Protein AF-A0A1T4LPI9-F1 (afdb_monomer_lite)

pLDDT: mean 80.9, std 17.76, range [42.09, 97.44]

Sequence (64 aa):
MKPEDISSKRANLEYVTDMLGQLKTVAGAPHGSVLSYLIDMARLEASDLIGAAGELDHNGDAAV

Foldseek 3Di:
DDPVVLVVLLVVLVVVLVVLVVCLVPVPDDPPDPSNVVSVVSNVVSVVVNVVSVVVVVVPPPDD

Organism: NCBI:txid1365950

Structure (mmCIF, N/CA/C/O backbone):
data_AF-A0A1T4LPI9-F1
#
_entry.id   AF-A0A1T4LPI9-F1
#
loop_
_atom_site.group_PDB
_atom_site.id
_atom_site.type_symbol
_atom_site.label_atom_id
_atom_site.label_alt_id
_atom_site.label_comp_id
_atom_site.label_asym_id
_atom_site.label_entity_id
_atom_site.label_seq_id
_atom_site.pdbx_PDB_ins_code
_atom_site.Cartn_x
_atom_site.Cartn_y
_atom_site.Cartn_z
_atom_site.occupancy
_atom_site.B_iso_or_equiv
_atom_site.auth_seq_id
_atom_site.auth_comp_id
_atom_site.auth_asym_id
_atom_site.auth_atom_id
_atom_site.pdbx_PDB_model_num
ATOM 1 N N . MET A 1 1 ? 4.843 1.357 -25.362 1.00 53.44 1 MET A N 1
ATOM 2 C CA . MET A 1 1 ? 5.027 2.201 -24.162 1.00 53.44 1 MET A CA 1
ATOM 3 C C . MET A 1 1 ? 6.515 2.417 -24.027 1.00 53.44 1 MET A C 1
ATOM 5 O O . MET A 1 1 ? 7.233 1.448 -24.252 1.00 53.44 1 MET A O 1
ATOM 9 N N . LYS A 1 2 ? 6.988 3.648 -23.837 1.00 49.16 2 LYS A N 1
ATOM 10 C CA . LYS A 1 2 ? 8.432 3.878 -23.875 1.00 49.16 2 LYS A CA 1
ATOM 11 C C . LYS A 1 2 ? 9.080 3.376 -22.571 1.00 49.16 2 LYS A C 1
ATOM 13 O O . LYS A 1 2 ? 8.397 3.381 -21.546 1.00 49.16 2 LYS A O 1
ATOM 18 N N . PRO A 1 3 ? 10.348 2.932 -22.579 1.00 53.53 3 PRO A N 1
ATOM 19 C CA . PRO A 1 3 ? 11.031 2.443 -21.375 1.00 53.53 3 PRO A CA 1
ATOM 20 C C . PRO A 1 3 ? 11.022 3.466 -20.228 1.00 53.53 3 PRO A C 1
ATOM 22 O O . PRO A 1 3 ? 10.828 3.104 -19.067 1.00 53.53 3 PRO A O 1
ATOM 25 N N . GLU A 1 4 ? 11.124 4.760 -20.558 1.00 58.56 4 GLU A N 1
ATOM 26 C CA . GLU A 1 4 ? 11.014 5.853 -19.587 1.00 58.56 4 GLU A CA 1
ATOM 27 C C . GLU A 1 4 ? 9.660 5.898 -18.845 1.00 58.56 4 GLU A C 1
ATOM 29 O O . GLU A 1 4 ? 9.617 6.254 -17.666 1.00 58.56 4 GLU A O 1
ATOM 34 N N . ASP A 1 5 ? 8.564 5.465 -19.479 1.00 59.25 5 ASP A N 1
ATOM 35 C CA . ASP A 1 5 ? 7.223 5.455 -18.878 1.00 59.25 5 ASP A CA 1
ATOM 36 C C . ASP A 1 5 ? 7.065 4.326 -17.842 1.00 59.25 5 ASP A C 1
ATOM 38 O O . ASP A 1 5 ? 6.301 4.456 -16.885 1.00 59.25 5 ASP A O 1
ATOM 42 N N . ILE A 1 6 ? 7.763 3.198 -18.031 1.00 58.59 6 ILE A N 1
ATOM 43 C CA . ILE A 1 6 ? 7.716 2.032 -17.130 1.00 58.59 6 ILE A CA 1
ATOM 44 C C . ILE A 1 6 ? 8.532 2.316 -15.865 1.00 58.59 6 ILE A C 1
ATOM 46 O O . ILE A 1 6 ? 8.034 2.112 -14.756 1.00 58.59 6 ILE A O 1
ATOM 50 N N . SER A 1 7 ? 9.735 2.877 -16.028 1.00 64.69 7 SER A N 1
ATOM 51 C CA . SER A 1 7 ? 10.580 3.333 -14.916 1.00 64.69 7 SER A CA 1
ATOM 52 C C . SER A 1 7 ? 9.862 4.381 -14.054 1.00 64.69 7 SER A C 1
ATOM 54 O O . SER A 1 7 ? 9.832 4.274 -12.827 1.00 64.69 7 SER A O 1
ATOM 56 N N . SER A 1 8 ? 9.157 5.327 -14.690 1.00 78.88 8 SER A N 1
ATOM 57 C CA . SER A 1 8 ? 8.338 6.316 -13.978 1.00 78.88 8 SER A CA 1
ATOM 58 C C . SER A 1 8 ? 7.183 5.680 -13.192 1.00 78.88 8 SER A C 1
ATOM 60 O O . SER A 1 8 ? 6.923 6.072 -12.055 1.00 78.88 8 SER A O 1
ATOM 62 N N . LYS A 1 9 ? 6.507 4.662 -13.743 1.00 83.81 9 LYS A N 1
ATOM 63 C CA . LYS A 1 9 ? 5.413 3.959 -13.048 1.00 83.81 9 LYS A CA 1
ATOM 64 C C . LYS A 1 9 ? 5.894 3.191 -11.825 1.00 83.81 9 LYS A C 1
ATOM 66 O O . LYS A 1 9 ? 5.247 3.268 -10.783 1.00 83.81 9 LYS A O 1
ATOM 71 N N . ARG A 1 10 ? 7.019 2.483 -11.936 1.00 88.12 10 ARG A N 1
ATOM 72 C CA . ARG A 1 10 ? 7.612 1.764 -10.806 1.00 88.12 10 ARG A CA 1
ATOM 73 C C . ARG A 1 10 ? 8.005 2.729 -9.686 1.00 88.12 10 ARG A C 1
ATOM 75 O O . ARG A 1 10 ? 7.587 2.521 -8.552 1.00 88.12 10 ARG A O 1
ATOM 82 N N . ALA A 1 11 ? 8.704 3.816 -10.017 1.00 88.31 11 ALA A N 1
ATOM 83 C CA . ALA A 1 11 ? 9.089 4.840 -9.045 1.00 88.31 11 ALA A CA 1
ATOM 84 C C . ALA A 1 11 ? 7.869 5.465 -8.339 1.00 88.31 11 ALA A C 1
ATOM 86 O O . ALA A 1 11 ? 7.890 5.695 -7.131 1.00 88.31 11 ALA A O 1
ATOM 87 N N . ASN A 1 12 ? 6.772 5.687 -9.071 1.00 90.69 12 ASN A N 1
ATOM 88 C CA . ASN A 1 12 ? 5.527 6.183 -8.483 1.00 90.69 12 ASN A CA 1
ATOM 89 C C . ASN A 1 12 ? 4.901 5.176 -7.506 1.00 90.69 12 ASN A C 1
ATOM 91 O O . ASN A 1 12 ? 4.403 5.577 -6.455 1.00 90.69 12 ASN A O 1
ATOM 95 N N . LEU A 1 13 ? 4.916 3.880 -7.829 1.00 93.50 13 LEU A N 1
ATOM 96 C CA . LEU A 1 13 ? 4.393 2.837 -6.942 1.00 93.50 13 LEU A CA 1
ATOM 97 C C . LEU A 1 13 ? 5.257 2.667 -5.686 1.00 93.50 13 LEU A C 1
ATOM 99 O O . LEU A 1 13 ? 4.713 2.518 -4.591 1.00 93.50 13 LEU A O 1
ATOM 103 N N . GLU A 1 14 ? 6.583 2.736 -5.820 1.00 93.31 14 GLU A N 1
ATOM 104 C CA . GLU A 1 14 ? 7.520 2.729 -4.687 1.00 93.31 14 GLU A CA 1
ATOM 105 C C . GLU A 1 14 ? 7.236 3.918 -3.755 1.00 93.31 14 GLU A C 1
ATOM 107 O O . GLU A 1 14 ? 7.003 3.735 -2.559 1.00 93.31 14 GLU A O 1
ATOM 112 N N . TYR A 1 15 ? 7.099 5.121 -4.322 1.00 93.56 15 TYR A N 1
ATOM 113 C CA . TYR A 1 15 ? 6.728 6.322 -3.573 1.00 93.56 15 TYR A CA 1
ATOM 114 C C . TYR A 1 15 ? 5.389 6.183 -2.826 1.00 93.56 15 TYR A C 1
ATOM 116 O O . TYR A 1 15 ? 5.285 6.533 -1.647 1.00 93.56 15 TYR A O 1
ATOM 124 N N . VAL A 1 16 ? 4.351 5.655 -3.483 1.00 94.06 16 VAL A N 1
ATOM 125 C CA . VAL A 1 16 ? 3.035 5.434 -2.857 1.00 94.06 16 VAL A CA 1
ATOM 126 C C . VAL A 1 16 ? 3.123 4.405 -1.726 1.00 94.06 16 VAL A C 1
ATOM 128 O O . VAL A 1 16 ? 2.515 4.597 -0.672 1.00 94.06 16 VAL A O 1
ATOM 131 N N . THR A 1 17 ? 3.904 3.341 -1.906 1.00 95.56 17 THR A N 1
ATOM 132 C CA . THR A 1 17 ? 4.086 2.278 -0.904 1.00 95.56 17 THR A CA 1
ATOM 133 C C . THR A 1 17 ? 4.720 2.813 0.382 1.00 95.56 17 THR A C 1
ATOM 135 O O . THR A 1 17 ? 4.274 2.473 1.490 1.00 95.56 17 THR A O 1
ATOM 138 N N . ASP A 1 18 ? 5.711 3.694 0.243 1.00 95.69 18 ASP A N 1
ATOM 139 C CA . ASP A 1 18 ? 6.356 4.385 1.359 1.00 95.69 18 ASP A CA 1
ATOM 140 C C . ASP A 1 18 ? 5.396 5.357 2.051 1.00 95.69 18 ASP A C 1
ATOM 142 O O . ASP A 1 18 ? 5.275 5.352 3.281 1.00 95.69 18 ASP A O 1
ATOM 146 N N . MET A 1 19 ? 4.649 6.148 1.274 1.00 96.12 19 MET A N 1
ATOM 147 C CA . MET A 1 19 ? 3.665 7.094 1.804 1.00 96.12 19 MET A CA 1
ATOM 148 C C . MET A 1 19 ? 2.577 6.390 2.619 1.00 96.12 19 MET A C 1
ATOM 150 O O . MET A 1 19 ? 2.204 6.867 3.688 1.00 96.12 19 MET A O 1
ATOM 154 N N . LEU A 1 20 ? 2.092 5.234 2.164 1.00 96.06 20 LEU A N 1
ATOM 155 C CA . LEU A 1 20 ? 1.118 4.433 2.905 1.00 96.06 20 LEU A CA 1
ATOM 156 C C . LEU A 1 20 ? 1.692 3.928 4.240 1.00 96.06 20 LEU A C 1
ATOM 158 O O . LEU A 1 20 ? 0.990 3.917 5.253 1.00 96.06 20 LEU A O 1
ATOM 162 N N . GLY A 1 21 ? 2.977 3.558 4.276 1.00 94.31 21 GLY A N 1
ATOM 163 C CA . GLY A 1 21 ? 3.663 3.189 5.518 1.00 94.31 21 GLY A CA 1
ATOM 164 C C . GLY A 1 21 ? 3.731 4.351 6.516 1.00 94.31 21 GLY A C 1
ATOM 165 O O . GLY A 1 21 ? 3.438 4.187 7.705 1.00 94.31 21 GLY A O 1
ATOM 166 N N . GLN A 1 22 ? 4.042 5.549 6.021 1.00 94.88 22 GLN A N 1
ATOM 167 C CA . GLN A 1 22 ? 4.032 6.769 6.828 1.00 94.88 22 GLN A CA 1
ATOM 168 C C . GLN A 1 22 ? 2.616 7.108 7.305 1.00 94.88 22 GLN A C 1
ATOM 170 O O . GLN A 1 22 ? 2.423 7.373 8.492 1.00 94.88 22 GLN A O 1
ATOM 175 N N . LEU A 1 23 ? 1.616 7.017 6.420 1.00 94.69 23 LEU A N 1
ATOM 176 C CA . LEU A 1 23 ? 0.211 7.277 6.731 1.00 94.69 23 LEU A CA 1
ATOM 177 C C . LEU A 1 23 ? -0.282 6.393 7.880 1.00 94.69 23 LEU A C 1
ATOM 179 O O . LEU A 1 23 ? -0.930 6.894 8.796 1.00 94.69 23 LEU A O 1
ATOM 183 N N . LYS A 1 24 ? 0.077 5.104 7.881 1.00 93.12 24 LYS A N 1
ATOM 184 C CA . LYS A 1 24 ? -0.262 4.181 8.974 1.00 93.12 24 LYS A CA 1
ATOM 185 C C . LYS A 1 24 ? 0.256 4.669 10.326 1.00 93.12 24 LYS A C 1
ATOM 187 O O . LYS A 1 24 ? -0.448 4.578 11.327 1.00 93.12 24 LYS A O 1
ATOM 192 N 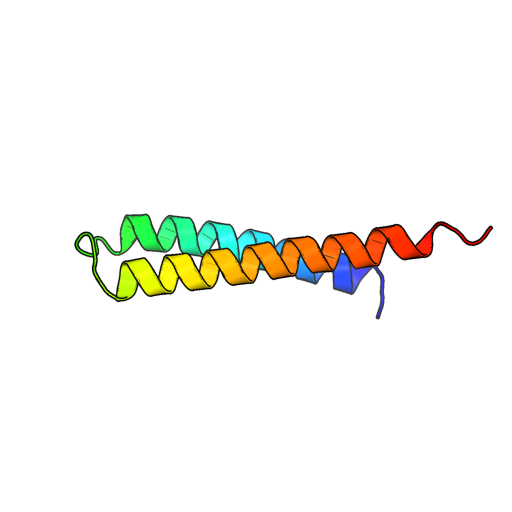N . THR A 1 25 ? 1.480 5.193 10.338 1.00 91.12 25 THR A N 1
ATOM 193 C CA . THR A 1 25 ? 2.133 5.709 11.546 1.00 91.12 25 THR A CA 1
ATOM 194 C C . THR A 1 25 ? 1.463 6.993 12.034 1.00 91.12 25 THR A C 1
ATOM 196 O O . THR A 1 25 ? 1.161 7.113 13.219 1.00 91.12 25 THR A O 1
ATOM 199 N N . VAL A 1 26 ? 1.194 7.946 11.135 1.00 94.62 26 VAL A N 1
ATOM 200 C CA . VAL A 1 26 ? 0.672 9.274 11.516 1.00 94.62 26 VAL A CA 1
ATOM 201 C C . VAL A 1 26 ? -0.835 9.300 11.755 1.00 94.62 26 VAL A C 1
ATOM 203 O O . VAL A 1 26 ? -1.307 10.141 12.513 1.00 94.62 26 VAL A O 1
ATOM 206 N N . ALA A 1 27 ? -1.600 8.386 11.151 1.00 90.25 27 ALA A N 1
ATOM 207 C CA . ALA A 1 27 ? -3.051 8.329 11.322 1.00 90.25 27 ALA A CA 1
ATOM 208 C C . ALA A 1 27 ? -3.468 8.015 12.768 1.00 90.25 27 ALA A C 1
ATOM 210 O O . ALA A 1 27 ? -4.624 8.239 13.124 1.00 90.25 27 ALA A O 1
ATOM 211 N N . GLY A 1 28 ? -2.559 7.470 13.592 1.00 86.25 28 GLY A N 1
ATOM 212 C CA . GLY A 1 28 ? -2.820 7.173 15.004 1.00 86.25 28 GLY A CA 1
ATOM 213 C C . GLY A 1 28 ? -4.006 6.229 15.213 1.00 86.25 28 GLY A C 1
ATOM 214 O O . GLY A 1 28 ? -4.639 6.245 16.268 1.00 86.25 28 GLY A O 1
ATOM 215 N N . ALA A 1 29 ? -4.355 5.447 14.187 1.00 85.31 29 ALA A N 1
ATOM 216 C CA . ALA A 1 29 ? -5.548 4.626 14.200 1.00 85.31 29 ALA A CA 1
ATOM 217 C C . ALA A 1 29 ? -5.379 3.483 15.218 1.00 85.31 29 ALA A C 1
ATOM 219 O O . ALA A 1 29 ? -4.307 2.870 15.269 1.00 85.31 29 ALA A O 1
ATOM 220 N N . PRO A 1 30 ? -6.417 3.148 16.006 1.00 84.50 30 PRO A N 1
ATOM 221 C CA . PRO A 1 30 ? -6.342 2.041 16.950 1.00 84.50 30 PRO A CA 1
ATOM 222 C C . PRO A 1 30 ? -5.920 0.735 16.268 1.00 84.50 30 PRO A C 1
ATOM 224 O O . PRO A 1 30 ? -6.260 0.486 15.102 1.00 84.50 30 PRO A O 1
ATOM 227 N N . HIS A 1 31 ? -5.207 -0.125 16.999 1.00 77.19 31 HIS A N 1
ATOM 228 C CA . HIS A 1 31 ? -4.899 -1.473 16.524 1.00 77.19 31 HIS A CA 1
ATOM 229 C C . HIS A 1 31 ? -6.188 -2.214 16.143 1.00 77.19 31 HIS A C 1
ATOM 231 O O . HIS A 1 31 ? -7.186 -2.149 16.857 1.00 77.19 31 HIS A O 1
ATOM 237 N N . GLY A 1 32 ? -6.173 -2.887 14.990 1.00 80.06 32 GLY A N 1
ATOM 238 C CA . GLY A 1 32 ? -7.351 -3.573 14.449 1.00 80.06 32 GLY A CA 1
ATOM 239 C C . GLY A 1 32 ? -8.406 -2.654 13.820 1.00 80.06 32 GLY A C 1
ATOM 240 O O . GLY A 1 32 ? -9.461 -3.136 13.419 1.00 80.06 32 GLY A O 1
ATOM 241 N N . SER A 1 33 ? -8.150 -1.347 13.704 1.00 92.44 33 SER A N 1
ATOM 242 C CA . SER A 1 33 ? -9.044 -0.453 12.965 1.00 92.44 33 SER A CA 1
ATOM 243 C C . SER A 1 33 ? -9.099 -0.811 11.479 1.00 92.44 33 SER A C 1
ATOM 245 O O . SER A 1 33 ? -8.098 -1.186 10.863 1.00 92.44 33 SER A O 1
ATOM 247 N N . VAL A 1 34 ? -10.277 -0.607 10.883 1.00 94.62 34 VAL A N 1
ATOM 248 C CA . VAL A 1 34 ? -10.496 -0.784 9.440 1.00 94.62 34 VAL A CA 1
ATOM 249 C C . VAL A 1 34 ? -9.526 0.077 8.629 1.00 94.62 34 VAL A C 1
ATOM 251 O O . VAL A 1 34 ? -9.017 -0.379 7.616 1.00 94.62 34 VAL A O 1
ATOM 254 N N . LEU A 1 35 ? -9.198 1.286 9.094 1.00 93.75 35 LEU A N 1
ATOM 255 C CA . LEU A 1 35 ? -8.227 2.151 8.422 1.00 93.75 35 LEU A CA 1
ATOM 256 C C . LEU A 1 35 ? -6.832 1.511 8.350 1.00 93.75 35 LEU A C 1
ATOM 258 O O . LEU A 1 35 ? -6.229 1.491 7.283 1.00 93.75 35 LEU A O 1
ATOM 262 N N . SER A 1 36 ? -6.340 0.951 9.459 1.00 93.31 36 SER A N 1
ATOM 263 C CA . SER A 1 36 ? -5.049 0.251 9.489 1.00 93.31 36 SER A CA 1
ATOM 264 C C . SER A 1 36 ? -5.038 -0.943 8.528 1.00 93.31 36 SER A C 1
ATOM 266 O O . SER A 1 36 ? -4.085 -1.118 7.772 1.00 93.31 36 SER A O 1
ATOM 268 N N . TYR A 1 37 ? -6.137 -1.705 8.496 1.00 94.25 37 TYR A N 1
ATOM 269 C CA . TYR A 1 37 ? -6.318 -2.818 7.563 1.00 94.25 37 TYR A CA 1
ATOM 270 C C . TYR A 1 37 ? -6.314 -2.363 6.096 1.00 94.25 37 TYR A 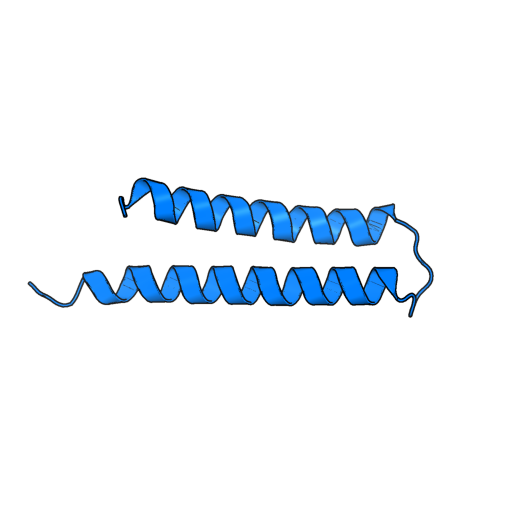C 1
ATOM 272 O O . TYR A 1 37 ? -5.597 -2.934 5.280 1.00 94.25 37 TYR A O 1
ATOM 280 N N . LEU A 1 38 ? -7.064 -1.313 5.752 1.00 96.62 38 LEU A N 1
ATOM 281 C CA . LEU A 1 38 ? -7.121 -0.788 4.384 1.00 96.62 38 LEU A CA 1
ATOM 282 C C . LEU A 1 38 ? -5.759 -0.271 3.909 1.00 96.62 38 LEU A C 1
ATOM 284 O O . LEU A 1 38 ? -5.399 -0.479 2.753 1.00 96.62 38 LEU A O 1
ATOM 288 N N . ILE A 1 39 ? -4.989 0.363 4.797 1.00 96.06 39 ILE A N 1
ATOM 289 C CA . ILE A 1 39 ? -3.625 0.801 4.486 1.00 96.06 39 ILE A CA 1
ATOM 290 C C . ILE A 1 39 ? -2.719 -0.405 4.212 1.00 96.06 39 ILE A C 1
ATOM 292 O O . ILE A 1 39 ? -1.953 -0.379 3.252 1.00 96.06 39 ILE A O 1
ATOM 296 N N . ASP A 1 40 ? -2.823 -1.472 5.006 1.00 94.88 40 ASP A N 1
ATOM 297 C CA . ASP A 1 40 ? -2.049 -2.696 4.773 1.00 94.88 40 ASP A CA 1
ATOM 298 C C . ASP A 1 40 ? -2.407 -3.362 3.440 1.00 94.88 40 ASP A C 1
ATOM 300 O O . ASP A 1 40 ? -1.509 -3.776 2.709 1.00 94.88 40 ASP A O 1
ATOM 304 N N . MET A 1 41 ? -3.694 -3.404 3.082 1.00 97.44 41 MET A N 1
ATOM 305 C CA . MET A 1 41 ? -4.139 -3.945 1.792 1.00 97.44 41 MET A CA 1
ATOM 306 C C . MET A 1 41 ? -3.663 -3.101 0.612 1.00 97.44 41 MET A C 1
ATOM 308 O O . MET A 1 41 ? -3.171 -3.650 -0.368 1.00 97.44 41 MET A O 1
ATOM 312 N N . ALA A 1 42 ? -3.719 -1.772 0.721 1.00 96.62 42 ALA A N 1
ATOM 313 C CA . ALA A 1 42 ? -3.199 -0.888 -0.319 1.00 96.62 42 ALA A CA 1
ATOM 314 C C . ALA A 1 42 ? -1.679 -1.047 -0.517 1.00 96.62 42 ALA A C 1
ATOM 316 O O . ALA A 1 42 ? -1.197 -0.983 -1.645 1.00 96.62 42 ALA A O 1
ATOM 317 N N . ARG A 1 43 ? -0.916 -1.279 0.564 1.00 96.06 43 ARG A N 1
ATOM 318 C CA . ARG A 1 43 ? 0.535 -1.535 0.482 1.00 96.06 43 ARG A CA 1
ATOM 319 C C . ARG A 1 43 ? 0.855 -2.882 -0.148 1.00 96.06 43 ARG A C 1
ATOM 321 O O . ARG A 1 43 ? 1.825 -2.965 -0.899 1.00 96.06 43 ARG A O 1
ATOM 328 N N . LEU A 1 44 ? 0.070 -3.911 0.170 1.00 96.31 44 LEU A N 1
ATOM 329 C CA . LEU A 1 44 ? 0.217 -5.236 -0.425 1.00 96.31 44 LEU A CA 1
ATOM 330 C C . LEU A 1 44 ? 0.008 -5.162 -1.942 1.00 96.31 44 LEU A C 1
ATOM 332 O O . LEU A 1 44 ? 0.911 -5.511 -2.691 1.00 96.31 44 LEU A O 1
ATOM 336 N N . GLU A 1 45 ? -1.108 -4.576 -2.381 1.00 96.62 45 GLU A N 1
ATOM 337 C CA . GLU A 1 45 ? -1.427 -4.416 -3.805 1.00 96.62 45 GLU A CA 1
ATOM 338 C C . GLU A 1 45 ? -0.354 -3.602 -4.550 1.00 96.62 45 GLU A C 1
ATOM 340 O O . GLU A 1 45 ? 0.100 -3.984 -5.626 1.00 96.62 45 GLU A O 1
ATOM 345 N N . ALA A 1 46 ? 0.109 -2.488 -3.969 1.00 93.88 46 ALA A N 1
ATOM 346 C CA . ALA A 1 46 ? 1.164 -1.683 -4.583 1.00 93.88 46 ALA A CA 1
ATOM 347 C C . ALA A 1 46 ? 2.484 -2.463 -4.721 1.00 93.88 46 ALA A C 1
ATOM 349 O O . ALA A 1 46 ? 3.169 -2.332 -5.735 1.00 93.88 46 ALA A O 1
ATOM 350 N N . SER A 1 47 ? 2.817 -3.302 -3.736 1.00 92.00 47 SER A N 1
ATOM 351 C CA . SER A 1 47 ? 4.006 -4.162 -3.774 1.00 92.00 47 SER A CA 1
ATOM 352 C C . SER A 1 47 ? 3.897 -5.236 -4.858 1.00 92.00 47 SER A C 1
ATOM 354 O O . SER A 1 47 ? 4.859 -5.450 -5.598 1.00 92.00 47 SER A O 1
ATOM 356 N N . ASP A 1 48 ? 2.723 -5.851 -5.008 1.00 93.88 48 ASP A N 1
ATOM 357 C CA . ASP A 1 48 ? 2.459 -6.846 -6.052 1.00 93.88 48 ASP A CA 1
ATOM 358 C C . ASP A 1 48 ? 2.583 -6.223 -7.452 1.00 93.88 48 ASP A C 1
ATOM 360 O O . ASP A 1 48 ? 3.221 -6.792 -8.342 1.00 93.88 48 ASP A O 1
ATOM 364 N N . LEU A 1 49 ? 2.077 -4.998 -7.637 1.00 92.19 49 LEU A N 1
ATOM 365 C CA . LEU A 1 49 ? 2.220 -4.248 -8.889 1.00 92.19 49 LEU A CA 1
ATOM 366 C C . LEU A 1 49 ? 3.679 -3.881 -9.206 1.00 92.19 49 LEU A C 1
ATOM 368 O O . LEU A 1 49 ? 4.072 -3.903 -10.374 1.00 92.19 49 LEU A O 1
ATOM 372 N N . ILE A 1 50 ? 4.496 -3.560 -8.197 1.00 90.38 50 ILE A N 1
ATOM 373 C CA . ILE A 1 50 ? 5.941 -3.322 -8.374 1.00 90.38 50 ILE A CA 1
ATOM 374 C C . ILE A 1 50 ? 6.649 -4.608 -8.812 1.00 90.38 50 ILE A C 1
ATOM 376 O O . ILE A 1 50 ? 7.503 -4.559 -9.703 1.00 90.38 50 ILE A O 1
ATOM 380 N N . GLY A 1 51 ? 6.296 -5.747 -8.206 1.00 87.56 51 GLY A N 1
ATOM 381 C CA . GLY A 1 51 ? 6.809 -7.065 -8.584 1.00 87.56 51 GLY A CA 1
ATOM 382 C C . GLY A 1 51 ? 6.489 -7.396 -10.041 1.00 87.56 51 GLY A C 1
ATOM 383 O O . GLY A 1 51 ? 7.399 -7.633 -10.834 1.00 87.56 51 GLY A O 1
ATOM 384 N N . ALA A 1 52 ? 5.215 -7.279 -10.421 1.00 85.44 52 ALA A N 1
ATOM 385 C CA . ALA A 1 52 ? 4.754 -7.509 -11.789 1.00 85.44 52 ALA A CA 1
ATOM 386 C C . ALA A 1 52 ? 5.402 -6.553 -12.811 1.00 85.44 52 ALA A C 1
ATOM 388 O O . ALA A 1 52 ? 5.710 -6.948 -13.935 1.00 85.44 52 ALA A O 1
ATOM 389 N N . ALA A 1 53 ? 5.657 -5.296 -12.433 1.00 76.19 53 ALA A N 1
ATOM 390 C CA . ALA A 1 53 ? 6.364 -4.344 -13.290 1.00 76.19 53 ALA A CA 1
ATOM 391 C C . ALA A 1 53 ? 7.836 -4.731 -13.531 1.00 76.19 53 ALA A C 1
ATOM 393 O O . ALA A 1 53 ? 8.366 -4.424 -14.595 1.00 76.19 53 ALA A O 1
ATOM 394 N N . GLY A 1 54 ? 8.488 -5.403 -12.573 1.00 67.38 54 GLY A N 1
ATOM 395 C CA . GLY A 1 54 ? 9.852 -5.923 -12.729 1.00 67.38 54 GLY A CA 1
ATOM 396 C C . GLY A 1 54 ? 9.937 -7.174 -13.612 1.00 67.38 54 GLY A C 1
ATOM 397 O O . GLY A 1 54 ? 10.910 -7.347 -14.341 1.00 67.38 54 GLY A O 1
ATOM 398 N N . GLU A 1 55 ? 8.905 -8.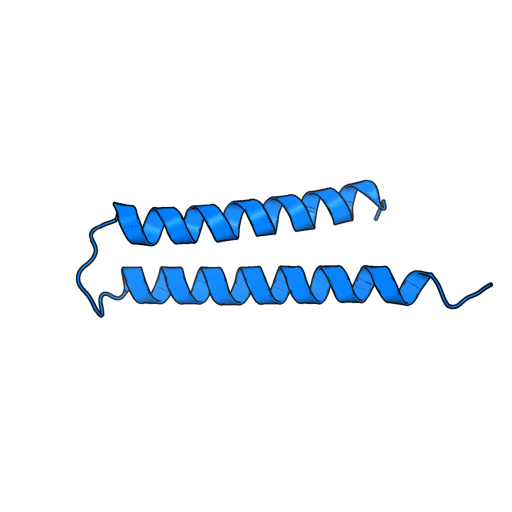021 -13.611 1.00 61.16 55 GLU A N 1
ATOM 399 C CA . GLU A 1 55 ? 8.849 -9.227 -14.455 1.00 61.16 55 GLU A CA 1
ATOM 400 C C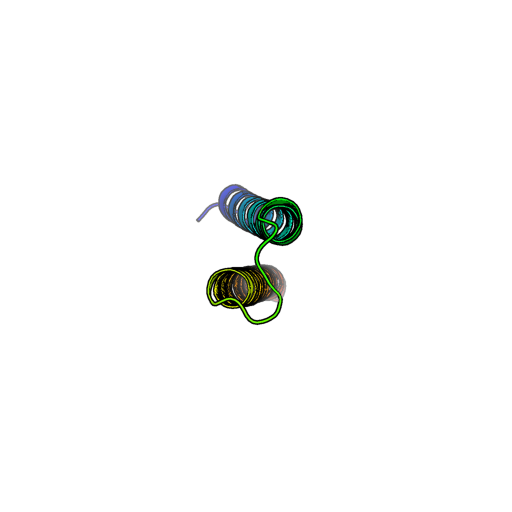 . GLU A 1 55 ? 8.720 -8.903 -15.954 1.00 61.16 55 GLU A C 1
ATOM 402 O O . GLU A 1 55 ? 9.239 -9.631 -16.801 1.00 61.16 55 GLU A O 1
ATOM 407 N N . LEU A 1 56 ? 8.082 -7.778 -16.296 1.00 56.97 56 LEU A N 1
ATOM 408 C CA . LEU A 1 56 ? 7.959 -7.306 -17.680 1.00 56.97 56 LEU A CA 1
ATOM 409 C C . LEU A 1 56 ? 9.270 -6.746 -18.261 1.00 56.97 56 LEU A C 1
ATOM 411 O O . LEU A 1 56 ? 9.393 -6.673 -19.482 1.00 56.97 56 LEU A O 1
ATOM 415 N N . ASP A 1 57 ? 10.232 -6.364 -17.417 1.00 55.69 57 ASP A N 1
ATOM 416 C CA . ASP A 1 57 ? 11.528 -5.807 -17.834 1.00 55.69 57 ASP A CA 1
ATOM 417 C C . ASP A 1 57 ? 12.525 -6.919 -18.222 1.00 55.69 57 ASP A C 1
ATOM 419 O O . ASP A 1 57 ? 13.248 -6.816 -19.210 1.00 55.69 57 ASP A O 1
ATOM 423 N N . HIS A 1 58 ? 12.496 -8.058 -17.519 1.00 53.69 58 HIS A N 1
ATOM 424 C CA . HIS A 1 58 ? 13.417 -9.177 -17.766 1.00 53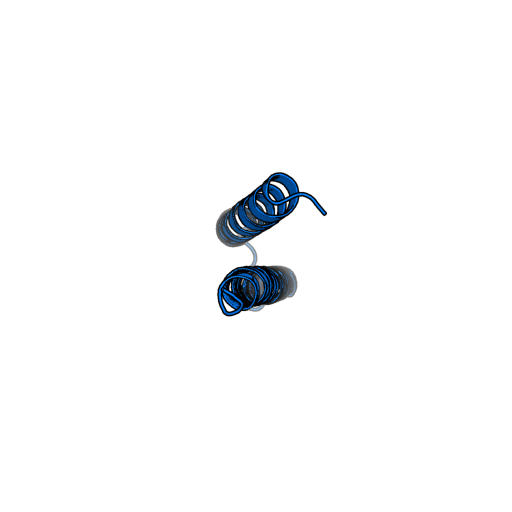.69 58 HIS A CA 1
ATOM 425 C C . HIS A 1 58 ? 13.096 -10.027 -19.006 1.00 53.69 58 HIS A C 1
ATOM 427 O O . HIS A 1 58 ? 13.978 -10.712 -19.522 1.00 53.69 58 HIS A O 1
ATOM 433 N N . ASN A 1 59 ? 11.865 -9.987 -19.520 1.00 51.75 59 ASN A N 1
ATOM 434 C CA . ASN A 1 59 ? 11.453 -10.811 -20.664 1.00 51.75 59 ASN A CA 1
ATOM 435 C C . ASN A 1 59 ? 11.796 -10.192 -22.039 1.00 51.75 59 ASN A C 1
ATOM 437 O O . ASN A 1 59 ? 11.488 -10.783 -23.073 1.00 51.75 59 ASN A O 1
ATOM 441 N N . GLY A 1 60 ? 12.410 -9.002 -22.063 1.00 47.84 60 GLY A N 1
ATOM 442 C CA . GLY A 1 60 ? 12.803 -8.287 -23.284 1.00 47.84 60 GLY A CA 1
ATOM 443 C C . GLY A 1 60 ? 14.222 -8.571 -23.795 1.00 47.84 60 GLY A C 1
ATOM 444 O O . GLY A 1 60 ? 14.531 -8.169 -24.912 1.00 47.84 60 GLY A O 1
ATOM 445 N N . ASP A 1 61 ? 15.068 -9.263 -23.021 1.00 47.34 61 ASP A N 1
ATOM 446 C CA . ASP A 1 61 ? 16.517 -9.383 -23.290 1.00 47.34 61 ASP A CA 1
ATOM 447 C C . ASP A 1 61 ? 16.956 -10.775 -23.807 1.00 47.34 61 ASP A C 1
ATOM 449 O O . ASP A 1 61 ? 18.130 -11.024 -24.054 1.00 47.34 61 ASP A O 1
ATOM 453 N N . ALA A 1 62 ? 16.017 -11.708 -24.012 1.00 45.19 62 ALA A N 1
ATOM 454 C CA . ALA A 1 62 ? 16.307 -13.085 -24.447 1.00 45.19 62 ALA A CA 1
ATOM 455 C C . ALA A 1 62 ? 16.167 -13.320 -25.969 1.00 45.19 62 ALA A C 1
ATOM 457 O O . ALA A 1 62 ? 15.925 -14.447 -26.405 1.00 45.19 62 ALA A O 1
ATOM 458 N N . ALA A 1 63 ? 16.291 -12.271 -26.788 1.00 46.78 63 ALA A N 1
ATOM 459 C CA . ALA A 1 63 ? 16.181 -12.364 -28.244 1.00 46.78 63 ALA A CA 1
ATOM 460 C C . ALA A 1 63 ? 17.277 -11.564 -28.969 1.00 46.78 63 ALA A C 1
ATOM 462 O O . ALA A 1 63 ? 16.965 -10.632 -29.709 1.00 46.78 63 ALA A O 1
ATOM 463 N N . VAL A 1 64 ? 18.548 -11.940 -28.777 1.00 42.09 64 VAL A N 1
ATOM 464 C CA . VAL A 1 64 ? 19.660 -11.63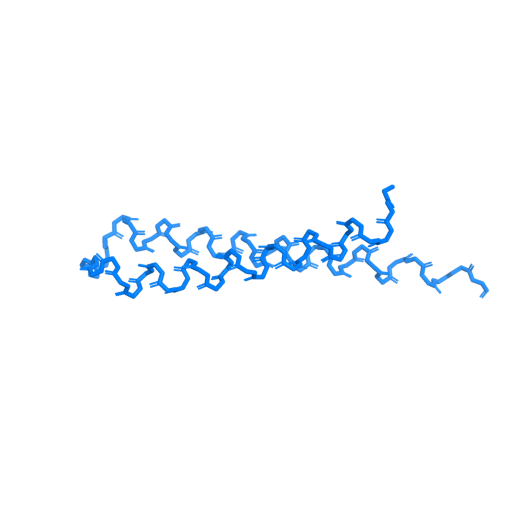9 -29.704 1.00 42.09 64 VAL A CA 1
ATOM 465 C C . VAL A 1 64 ? 20.595 -12.839 -29.790 1.00 42.09 64 VAL A C 1
ATOM 467 O O . VAL A 1 64 ? 20.984 -13.357 -28.721 1.00 42.09 64 VAL A O 1
#

Radius of gyration: 15.5 Å; chains: 1; bounding box: 30×22×47 Å

Secondary structure (DSSP, 8-state):
--HHHHHHHHHHHHHHHHHHHHHHHHT-PPTT-HHHHHHHHHHHHHHHHHHHHHHHHHTTSS--